Protein AF-A0A5K1GFT5-F1 (afdb_monomer_lite)

pLDDT: mean 92.69, std 9.69, range [55.19, 98.25]

Sequence (68 aa):
VTINYLMDNLGKDYANTVGIVDLGGGSVQMAYAIPKKEALSSPKSSDGQYSYVKELFLKGTKYYLYVH

Organism: NCBI:txid210225

Radius of gyration: 12.58 Å; chains: 1; bounding box: 33×16×34 Å

Secondary structure (DSSP, 8-state):
-HHHHHTT-TTS-GGGSPPEEEE-SS-EEEEEEE-HHHHHHPPBPTTSS-BSEEEEEETTEEEEEEE-

InterPro domains:
  IPR000407 Nucleoside phosphatase GDA1/CD39 [PF01150] (1-68)
  IPR000407 Nucleoside phosphatase GDA1/CD39 [PTHR11782] (1-68)

Structure (mmCIF, N/CA/C/O backbone):
data_AF-A0A5K1GFT5-F1
#
_entry.id   AF-A0A5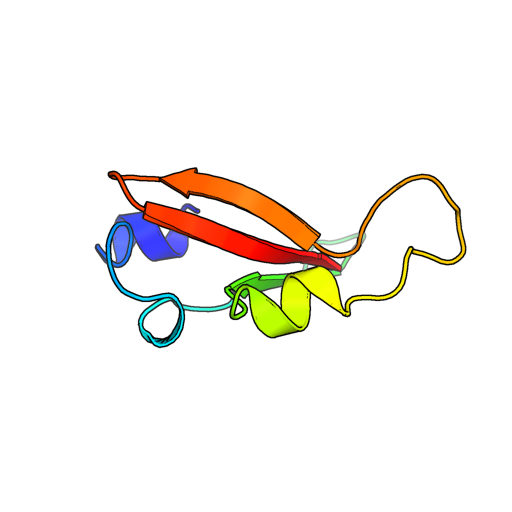K1GFT5-F1
#
loop_
_atom_site.group_PDB
_atom_site.id
_atom_site.type_symbol
_atom_site.label_atom_id
_atom_site.label_alt_id
_atom_site.label_comp_id
_atom_site.label_asym_id
_atom_site.label_entity_id
_atom_site.label_seq_id
_atom_site.pdbx_PDB_ins_code
_atom_site.Cartn_x
_atom_site.Cartn_y
_atom_site.Cartn_z
_atom_site.occupancy
_atom_site.B_iso_or_equiv
_atom_site.auth_seq_id
_atom_site.auth_comp_id
_atom_site.auth_asym_id
_atom_site.auth_atom_id
_atom_site.pdbx_PDB_model_num
ATOM 1 N N . VAL A 1 1 ? -4.197 3.828 -2.656 1.00 95.31 1 VAL A N 1
ATOM 2 C CA . VAL A 1 1 ? -5.077 4.548 -1.694 1.00 95.31 1 VAL A CA 1
ATOM 3 C C . VAL A 1 1 ? -6.549 4.394 -2.058 1.00 95.31 1 VAL A C 1
ATOM 5 O O . VAL A 1 1 ? -7.287 3.888 -1.228 1.00 95.31 1 VAL A O 1
ATOM 8 N N . THR A 1 2 ? -6.965 4.750 -3.278 1.00 97.94 2 THR A N 1
ATOM 9 C CA . THR A 1 2 ? -8.370 4.777 -3.737 1.00 97.94 2 THR A CA 1
ATOM 10 C C . THR A 1 2 ? -9.188 3.533 -3.393 1.00 97.94 2 THR A C 1
ATOM 12 O O . THR A 1 2 ? -10.203 3.656 -2.720 1.00 97.94 2 THR A O 1
ATOM 15 N N . ILE A 1 3 ? -8.727 2.335 -3.772 1.00 97.88 3 ILE A N 1
ATOM 16 C CA . ILE A 1 3 ? -9.456 1.084 -3.497 1.00 97.88 3 ILE A CA 1
ATOM 17 C C . ILE A 1 3 ? -9.683 0.884 -1.994 1.00 97.88 3 ILE A C 1
ATOM 19 O O . ILE A 1 3 ? -10.809 0.688 -1.555 1.00 97.88 3 ILE A O 1
ATOM 23 N N . ASN A 1 4 ? -8.639 1.041 -1.177 1.00 98.25 4 ASN A N 1
ATOM 24 C CA . ASN A 1 4 ? -8.765 0.908 0.276 1.00 98.25 4 ASN A CA 1
ATOM 25 C C . ASN A 1 4 ? -9.584 2.032 0.929 1.00 98.25 4 ASN A C 1
ATOM 27 O O . ASN A 1 4 ? -10.114 1.824 2.014 1.00 98.25 4 ASN A O 1
ATOM 31 N N . TYR A 1 5 ? -9.703 3.206 0.303 1.00 97.69 5 TYR A N 1
ATOM 32 C CA . TYR A 1 5 ? -10.637 4.239 0.755 1.00 97.69 5 TYR A CA 1
ATOM 33 C C . TYR A 1 5 ? -12.088 3.830 0.475 1.00 97.69 5 TYR A C 1
ATOM 35 O O . TYR A 1 5 ? -12.908 3.861 1.386 1.00 97.69 5 TYR A O 1
ATOM 43 N N . LEU A 1 6 ? -12.386 3.388 -0.753 1.00 98.19 6 LEU A N 1
ATOM 44 C CA . LEU A 1 6 ? -13.727 2.953 -1.166 1.00 98.19 6 LEU A CA 1
ATOM 45 C C . LEU A 1 6 ? -14.219 1.727 -0.386 1.00 98.19 6 LEU A C 1
ATOM 47 O O . LEU A 1 6 ? -15.411 1.598 -0.135 1.00 98.19 6 LEU A O 1
ATOM 51 N N . MET A 1 7 ? -13.302 0.848 0.018 1.00 97.56 7 MET A N 1
ATOM 52 C CA . MET A 1 7 ? -13.600 -0.336 0.833 1.00 97.56 7 MET A CA 1
ATOM 53 C C . MET A 1 7 ? -13.517 -0.076 2.349 1.00 97.56 7 MET A C 1
ATOM 55 O O . MET A 1 7 ? -13.610 -1.015 3.134 1.00 97.56 7 MET A O 1
ATOM 59 N N . ASP A 1 8 ? -13.294 1.175 2.763 1.00 97.69 8 ASP A N 1
ATOM 60 C CA . ASP A 1 8 ? -13.102 1.596 4.158 1.00 97.69 8 ASP A CA 1
ATOM 61 C C . ASP A 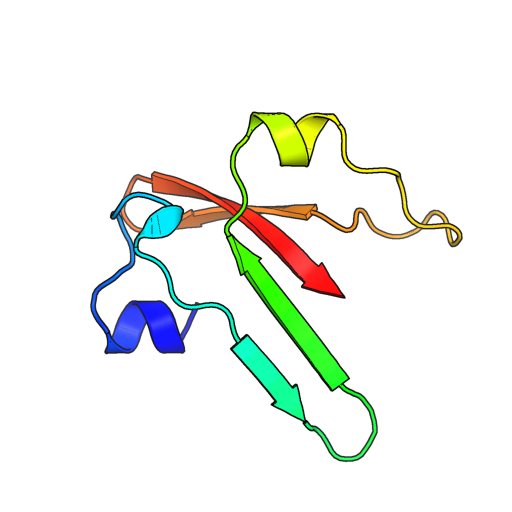1 8 ? -12.078 0.748 4.939 1.00 97.69 8 ASP A C 1
ATOM 63 O O . ASP A 1 8 ? -12.275 0.363 6.089 1.00 97.69 8 ASP A O 1
ATOM 67 N N . ASN A 1 9 ? -10.954 0.431 4.297 1.00 98.00 9 ASN A N 1
ATOM 68 C CA . ASN A 1 9 ? -9.845 -0.320 4.891 1.00 98.00 9 ASN A CA 1
ATOM 69 C C . ASN A 1 9 ? -8.712 0.576 5.406 1.00 98.00 9 ASN A C 1
ATOM 71 O O . ASN A 1 9 ? -7.828 0.104 6.120 1.00 98.00 9 ASN A O 1
ATOM 75 N N . LEU A 1 10 ? -8.728 1.872 5.086 1.00 97.62 10 LEU A N 1
ATOM 76 C CA . LEU A 1 10 ? -7.766 2.821 5.651 1.00 97.62 10 LEU A CA 1
ATOM 77 C C . LEU A 1 10 ? -7.964 2.964 7.167 1.00 97.62 10 LEU A C 1
ATOM 79 O O . LEU A 1 10 ? -9.088 3.080 7.644 1.00 97.62 10 LEU A O 1
ATOM 83 N N . GLY A 1 11 ? -6.864 3.002 7.913 1.00 97.00 11 GLY A N 1
ATOM 84 C CA . GLY A 1 11 ? -6.847 2.991 9.378 1.00 97.00 11 GLY A CA 1
ATOM 85 C C . GLY A 1 11 ? -6.736 1.583 9.980 1.00 97.00 11 GLY A C 1
ATOM 86 O O . GLY A 1 11 ? -6.243 1.449 11.097 1.00 97.00 11 GLY A O 1
ATOM 87 N N . LYS A 1 12 ? -7.112 0.525 9.244 1.00 97.38 12 LYS A N 1
ATOM 88 C CA . LYS A 1 12 ? -6.995 -0.875 9.695 1.00 97.38 12 LYS A CA 1
ATOM 89 C C . LYS A 1 12 ? -5.557 -1.396 9.588 1.00 97.38 12 LYS A C 1
ATOM 91 O O . LYS A 1 12 ? -4.705 -0.772 8.955 1.00 97.38 12 LYS A O 1
ATOM 96 N N . ASP A 1 13 ? -5.295 -2.561 10.178 1.00 97.12 13 ASP A N 1
ATOM 97 C CA . ASP A 1 13 ? -4.007 -3.251 10.027 1.00 97.12 13 ASP A CA 1
ATOM 98 C C . ASP A 1 13 ? -3.666 -3.521 8.545 1.00 97.12 13 ASP A C 1
ATOM 100 O O . ASP A 1 13 ? -4.567 -3.707 7.724 1.00 97.12 13 ASP A O 1
ATOM 104 N N . TYR A 1 14 ? -2.372 -3.548 8.203 1.00 96.88 14 TYR A N 1
ATOM 105 C CA . TYR A 1 14 ? -1.893 -3.745 6.829 1.00 96.88 14 TYR A CA 1
ATOM 106 C C . TYR A 1 14 ? -2.452 -5.027 6.190 1.00 96.88 14 TYR A C 1
ATOM 108 O O . TYR A 1 14 ? -2.799 -5.007 5.008 1.00 96.88 14 TYR A O 1
ATOM 116 N N . ALA A 1 15 ? -2.622 -6.097 6.975 1.00 97.31 15 ALA A N 1
ATOM 117 C CA . ALA A 1 15 ? -3.156 -7.375 6.511 1.00 97.31 15 ALA A CA 1
ATOM 118 C C . ALA A 1 15 ? -4.637 -7.299 6.098 1.00 97.31 15 ALA A C 1
ATOM 120 O O . ALA A 1 15 ? -5.120 -8.167 5.378 1.00 97.31 15 ALA A O 1
ATOM 121 N N . ASN A 1 16 ? -5.355 -6.253 6.519 1.00 98.00 16 ASN A N 1
ATOM 122 C CA . ASN A 1 16 ? -6.750 -6.003 6.144 1.00 98.00 16 ASN A CA 1
ATOM 123 C C . ASN A 1 16 ? -6.887 -5.049 4.948 1.00 98.00 16 ASN A C 1
ATOM 125 O O . ASN A 1 16 ? -7.998 -4.652 4.594 1.00 98.00 16 ASN A O 1
ATOM 129 N N . THR A 1 17 ? -5.772 -4.629 4.349 1.00 98.19 17 THR A N 1
ATOM 130 C CA . THR A 1 17 ? -5.790 -3.813 3.135 1.00 98.19 17 THR A CA 1
ATOM 131 C C . THR A 1 17 ? -5.757 -4.690 1.890 1.00 98.19 17 THR A C 1
ATOM 133 O O . THR A 1 17 ? -5.284 -5.822 1.905 1.00 98.19 17 THR A O 1
ATOM 136 N N . VAL A 1 18 ? -6.266 -4.154 0.789 1.00 98.12 18 VAL A N 1
ATOM 137 C CA . VAL A 1 18 ? -6.280 -4.820 -0.513 1.00 98.12 18 VAL A CA 1
ATOM 138 C C . VAL A 1 18 ? -5.114 -4.305 -1.352 1.00 98.12 18 VAL A C 1
ATOM 140 O O . VAL A 1 18 ? -4.955 -3.090 -1.519 1.00 98.12 18 VAL A O 1
ATOM 143 N N . GLY A 1 19 ? -4.300 -5.230 -1.863 1.00 97.50 19 GLY A N 1
ATOM 144 C CA . GLY A 1 19 ? -3.285 -4.949 -2.875 1.00 97.50 19 GLY A CA 1
ATOM 145 C C . GLY A 1 19 ? -3.913 -4.730 -4.249 1.00 97.50 19 GLY A C 1
ATOM 146 O O . GLY A 1 19 ? -4.989 -5.248 -4.538 1.00 97.50 19 GLY A O 1
ATOM 147 N N . ILE A 1 20 ? -3.250 -3.952 -5.096 1.00 97.62 20 ILE A N 1
ATOM 148 C CA . ILE A 1 20 ? -3.718 -3.638 -6.446 1.00 97.62 20 ILE A CA 1
ATOM 149 C C . ILE A 1 20 ? -2.664 -4.019 -7.476 1.00 97.62 20 ILE A C 1
ATOM 151 O O . ILE A 1 20 ? -1.463 -3.901 -7.223 1.00 97.62 20 ILE A O 1
ATOM 155 N N . VAL A 1 21 ? -3.148 -4.435 -8.642 1.00 97.06 21 VAL A N 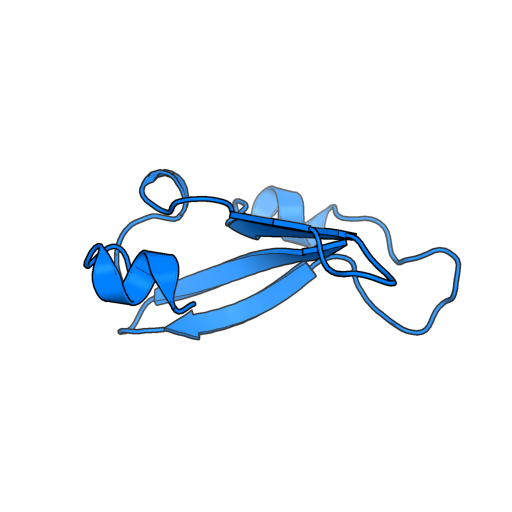1
ATOM 156 C CA . VAL A 1 21 ? -2.377 -4.529 -9.879 1.00 97.06 21 VAL A CA 1
ATOM 157 C C . VAL A 1 21 ? -3.098 -3.660 -10.901 1.00 97.06 21 VAL A C 1
ATOM 159 O O . VAL A 1 21 ? -4.290 -3.860 -11.133 1.00 97.06 21 VAL A O 1
ATOM 162 N N . ASP A 1 22 ? -2.399 -2.676 -11.456 1.00 96.81 22 ASP A N 1
ATOM 163 C CA .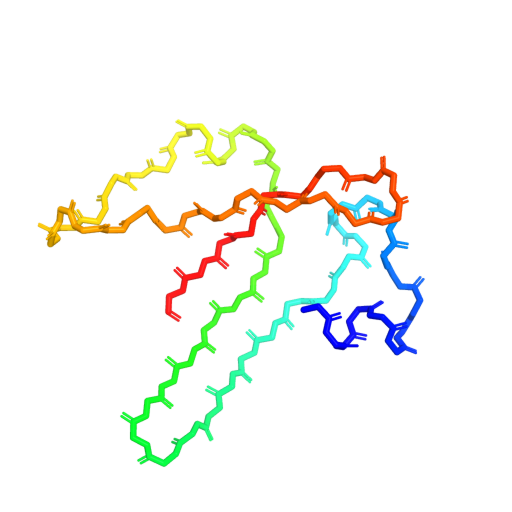 ASP A 1 22 ? -2.924 -1.765 -12.470 1.00 96.81 22 ASP A CA 1
ATOM 164 C C . ASP A 1 22 ? -2.274 -2.077 -13.819 1.00 96.81 22 ASP A C 1
ATOM 166 O O . ASP A 1 22 ? -1.048 -2.115 -13.926 1.00 96.81 22 ASP A O 1
ATOM 170 N N . LEU A 1 23 ? -3.100 -2.349 -14.829 1.00 96.56 23 LEU A N 1
ATOM 171 C CA . LEU A 1 23 ? -2.683 -2.709 -16.183 1.00 96.56 23 LEU A CA 1
ATOM 172 C C . LEU A 1 23 ? -2.973 -1.533 -17.117 1.00 96.56 23 LEU A C 1
ATOM 174 O O . LEU A 1 23 ? -4.021 -1.467 -17.761 1.00 96.56 23 LEU A O 1
ATOM 178 N N . GLY A 1 24 ? -2.029 -0.598 -17.180 1.00 95.94 24 GLY A N 1
ATOM 179 C CA . GLY A 1 24 ? -2.077 0.528 -18.102 1.00 95.94 24 GLY A CA 1
ATOM 180 C C . GLY A 1 24 ? -1.591 0.158 -19.506 1.00 95.94 24 GLY A C 1
ATOM 181 O O . GLY A 1 24 ? -1.019 -0.902 -19.745 1.00 95.94 24 GLY A O 1
ATOM 182 N N . GLY A 1 25 ? -1.760 1.075 -20.461 1.00 97.12 25 GLY A N 1
ATOM 183 C CA . GLY A 1 25 ? -1.345 0.841 -21.852 1.00 97.12 25 GLY A CA 1
ATOM 184 C C . GLY A 1 25 ? 0.173 0.777 -22.074 1.00 97.12 25 GLY A C 1
ATOM 185 O O . GLY A 1 25 ? 0.620 0.167 -23.038 1.00 97.12 25 GLY A O 1
ATOM 186 N N . GLY A 1 26 ? 0.968 1.403 -21.200 1.00 96.25 26 GLY A N 1
ATOM 187 C CA . GLY A 1 26 ? 2.433 1.463 -21.326 1.00 96.25 26 GLY A CA 1
ATOM 188 C C . GLY A 1 26 ? 3.200 0.917 -20.126 1.00 96.25 26 GLY A C 1
ATOM 189 O O . GLY A 1 26 ? 4.425 0.946 -20.126 1.00 96.25 26 GLY A O 1
ATOM 190 N N . SER A 1 27 ? 2.505 0.474 -19.079 1.00 93.25 27 SER A N 1
ATOM 191 C CA . SER A 1 27 ? 3.143 -0.026 -17.864 1.00 93.25 27 SER A CA 1
ATOM 192 C C . SER A 1 27 ? 2.162 -0.820 -17.014 1.00 93.25 27 SER A C 1
ATOM 194 O O . SER A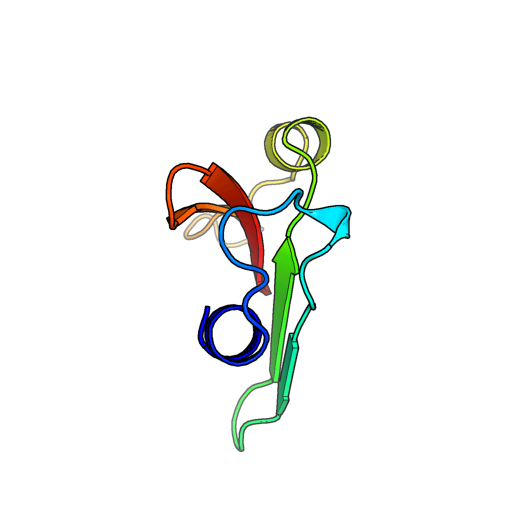 1 27 ? 0.946 -0.680 -17.151 1.00 93.25 27 SER A O 1
ATOM 196 N N . VAL A 1 28 ? 2.721 -1.640 -16.132 1.00 95.50 28 VAL A N 1
ATOM 197 C CA . VAL A 1 28 ? 1.989 -2.370 -15.104 1.00 95.50 28 VAL A CA 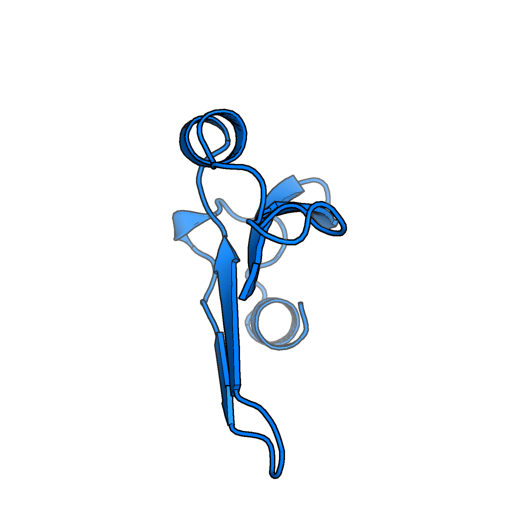1
ATOM 198 C C . VAL A 1 28 ? 2.534 -1.929 -13.760 1.00 95.50 28 VAL A C 1
ATOM 200 O O . VAL A 1 28 ? 3.750 -1.816 -13.619 1.00 95.50 28 VAL A O 1
ATOM 203 N N . GLN A 1 29 ? 1.652 -1.673 -12.798 1.00 94.31 29 GLN A N 1
ATOM 204 C CA . GLN A 1 29 ? 2.045 -1.375 -11.425 1.00 94.31 29 GLN A CA 1
ATOM 205 C C . GLN A 1 29 ? 1.477 -2.405 -10.462 1.00 94.31 29 GLN A C 1
ATOM 207 O O . GLN A 1 29 ? 0.313 -2.787 -10.575 1.00 94.31 29 GLN A O 1
ATOM 212 N N . MET A 1 30 ? 2.263 -2.782 -9.458 1.00 95.75 30 MET A N 1
ATOM 213 C CA . MET A 1 30 ? 1.804 -3.564 -8.311 1.00 95.75 30 MET A CA 1
ATOM 214 C C . MET A 1 30 ? 2.021 -2.774 -7.026 1.00 95.75 30 MET A C 1
ATOM 216 O O . MET A 1 30 ? 3.117 -2.278 -6.776 1.00 95.75 30 MET A O 1
ATOM 220 N N . ALA A 1 31 ? 0.986 -2.671 -6.188 1.00 96.88 31 ALA A N 1
ATOM 221 C CA . ALA A 1 31 ? 1.104 -2.004 -4.897 1.00 96.88 31 ALA A CA 1
ATOM 222 C C . ALA A 1 31 ? 0.317 -2.701 -3.786 1.00 96.88 31 ALA A C 1
ATOM 224 O O . ALA A 1 31 ? -0.883 -2.940 -3.919 1.00 96.88 31 ALA A O 1
ATOM 225 N N . TYR A 1 32 ? 0.969 -2.976 -2.657 1.00 97.62 32 TYR A N 1
ATOM 226 C CA . TYR A 1 32 ? 0.339 -3.594 -1.486 1.00 97.62 32 TYR A CA 1
ATOM 227 C C . TYR A 1 32 ? 1.056 -3.217 -0.187 1.00 97.62 32 TYR A C 1
ATOM 229 O O . TYR A 1 32 ? 2.228 -2.836 -0.192 1.00 97.62 32 TYR A O 1
ATOM 237 N N . ALA A 1 33 ? 0.333 -3.263 0.933 1.00 97.81 33 ALA A N 1
ATOM 238 C CA . ALA A 1 33 ? 0.903 -2.936 2.233 1.00 97.81 33 ALA A CA 1
ATOM 239 C C . ALA A 1 33 ? 1.695 -4.126 2.791 1.00 97.81 33 ALA A C 1
ATOM 241 O O . ALA A 1 33 ? 1.257 -5.271 2.695 1.00 97.81 33 ALA A O 1
ATOM 242 N N . ILE A 1 34 ? 2.840 -3.836 3.400 1.00 97.50 34 ILE A N 1
ATOM 243 C CA . ILE A 1 34 ? 3.754 -4.809 4.004 1.00 97.50 34 ILE A CA 1
ATOM 244 C C . ILE A 1 34 ? 4.015 -4.457 5.474 1.00 97.50 34 ILE A C 1
ATOM 246 O O . ILE A 1 34 ? 3.880 -3.291 5.870 1.00 97.50 34 ILE A O 1
ATOM 250 N N . PRO A 1 35 ? 4.417 -5.427 6.313 1.00 96.75 35 PRO A N 1
ATOM 251 C CA . PRO A 1 35 ? 4.793 -5.135 7.685 1.00 96.75 35 PRO A CA 1
ATOM 252 C C . PRO A 1 35 ? 6.083 -4.308 7.737 1.00 96.75 35 PRO A C 1
ATOM 254 O O . PRO A 1 35 ? 6.995 -4.462 6.923 1.00 96.75 35 PRO A O 1
ATOM 257 N N . LYS A 1 36 ? 6.215 -3.476 8.778 1.00 95.44 36 LYS A N 1
ATOM 258 C CA . LYS A 1 36 ? 7.403 -2.631 9.008 1.00 95.44 36 LYS A CA 1
ATOM 259 C C . LYS A 1 36 ? 8.720 -3.412 8.947 1.00 95.44 36 LYS A C 1
ATOM 261 O O . LYS A 1 36 ? 9.725 -2.886 8.485 1.00 95.44 36 LYS A O 1
ATOM 266 N N . LYS A 1 37 ? 8.725 -4.660 9.424 1.00 95.88 37 LYS A N 1
ATOM 267 C CA . LYS A 1 37 ? 9.915 -5.519 9.407 1.00 95.88 37 LYS A CA 1
ATOM 268 C C . LYS A 1 37 ? 10.417 -5.759 7.979 1.00 95.88 37 LYS A C 1
ATOM 270 O O . LYS A 1 37 ? 11.608 -5.603 7.743 1.00 95.88 37 LYS A O 1
ATOM 275 N N . GLU A 1 38 ? 9.516 -6.076 7.050 1.00 94.69 38 GLU A N 1
ATOM 276 C CA . GLU A 1 38 ? 9.853 -6.307 5.640 1.00 94.69 38 GLU A CA 1
ATOM 277 C C . GLU A 1 38 ? 10.279 -5.018 4.944 1.00 94.69 38 GLU A C 1
ATOM 279 O O . GLU A 1 38 ? 11.242 -5.014 4.180 1.00 94.69 38 GLU A O 1
ATOM 284 N N . ALA A 1 39 ? 9.625 -3.905 5.284 1.00 93.25 39 ALA A N 1
ATOM 285 C CA . ALA A 1 39 ? 9.994 -2.589 4.784 1.00 93.25 39 ALA A CA 1
ATOM 286 C C . ALA A 1 39 ? 11.448 -2.216 5.114 1.00 93.25 39 ALA A C 1
ATOM 288 O O . ALA A 1 39 ? 12.164 -1.704 4.258 1.00 93.25 39 ALA A O 1
ATOM 289 N N . LEU A 1 40 ? 11.893 -2.501 6.342 1.00 91.12 40 LEU A N 1
ATOM 290 C CA . LEU A 1 40 ? 13.257 -2.216 6.797 1.00 91.12 40 LEU A CA 1
ATOM 291 C C . LEU A 1 40 ? 14.308 -3.141 6.171 1.00 91.12 40 LEU A C 1
ATOM 293 O O . LEU A 1 40 ? 15.458 -2.735 6.027 1.00 91.12 40 LEU A O 1
ATOM 297 N N . SER A 1 41 ? 13.932 -4.371 5.813 1.00 91.75 41 SER A N 1
ATOM 298 C CA . SER A 1 41 ? 14.815 -5.329 5.137 1.00 91.75 41 SER A CA 1
ATOM 299 C C . SER A 1 41 ? 14.765 -5.244 3.609 1.00 91.75 41 SER A C 1
ATOM 301 O O . SER A 1 41 ? 15.466 -6.003 2.943 1.00 91.75 41 SER A O 1
ATOM 303 N N . SER A 1 42 ? 13.927 -4.369 3.043 1.00 88.31 42 SER A N 1
ATOM 304 C CA . SER A 1 42 ? 13.770 -4.253 1.594 1.00 88.31 42 SER A CA 1
ATOM 305 C C . SER A 1 42 ? 15.074 -3.778 0.943 1.00 88.31 42 SER A C 1
ATOM 307 O O . SER A 1 42 ? 15.666 -2.796 1.405 1.00 88.31 42 SER A O 1
ATOM 309 N N . PRO A 1 43 ? 15.517 -4.409 -0.161 1.00 86.56 43 PRO A N 1
ATOM 310 C CA . PRO A 1 43 ? 16.657 -3.917 -0.917 1.00 86.56 43 PRO A CA 1
ATOM 311 C C . PRO A 1 43 ? 16.351 -2.534 -1.504 1.00 86.56 43 PRO A C 1
ATOM 313 O O . PRO A 1 43 ? 15.195 -2.171 -1.742 1.00 86.56 43 PRO A O 1
ATOM 316 N N . LYS A 1 44 ? 17.404 -1.757 -1.761 1.00 80.25 44 LYS A N 1
ATOM 317 C CA . LYS A 1 44 ? 17.301 -0.540 -2.575 1.00 80.25 44 LYS A CA 1
ATOM 318 C C . LYS A 1 44 ? 17.165 -0.947 -4.045 1.00 80.25 44 LYS A C 1
ATOM 320 O O . LYS A 1 44 ? 17.711 -1.981 -4.430 1.00 80.25 44 LYS A O 1
ATOM 325 N N . SER A 1 45 ? 16.440 -0.173 -4.857 1.00 77.00 45 SER A N 1
ATOM 326 C CA . SER A 1 45 ? 16.365 -0.476 -6.291 1.00 77.00 45 SER A CA 1
ATOM 327 C C . SER A 1 45 ? 17.742 -0.377 -6.944 1.00 77.00 45 SER A C 1
ATOM 329 O O . SER A 1 45 ? 18.590 0.423 -6.536 1.00 77.00 45 SER A O 1
ATOM 331 N N . SER A 1 46 ? 17.939 -1.208 -7.963 1.00 70.38 46 SER A N 1
ATOM 332 C CA . SER A 1 46 ? 19.150 -1.308 -8.781 1.00 70.38 46 SER A CA 1
ATOM 333 C C . SER A 1 46 ? 19.555 0.037 -9.390 1.00 70.38 46 SER A C 1
ATOM 335 O O . SER A 1 46 ? 20.740 0.316 -9.542 1.00 70.38 46 SER A O 1
ATOM 337 N N . ASP A 1 47 ? 18.563 0.886 -9.671 1.00 66.44 47 ASP A N 1
ATOM 338 C CA . ASP A 1 47 ? 18.725 2.143 -10.405 1.00 66.44 47 ASP A CA 1
ATOM 339 C C . ASP A 1 47 ? 18.978 3.345 -9.479 1.00 66.44 47 ASP A C 1
ATOM 341 O O . ASP A 1 47 ? 19.059 4.488 -9.929 1.00 66.44 47 ASP A O 1
ATOM 345 N N . GLY A 1 48 ? 19.082 3.113 -8.164 1.00 55.19 48 GLY A N 1
ATOM 346 C CA . GLY A 1 48 ? 19.505 4.105 -7.169 1.00 55.19 48 GLY A CA 1
ATOM 347 C C . GLY A 1 48 ? 18.537 5.270 -6.916 1.00 55.19 48 GLY A C 1
ATOM 348 O O . GLY A 1 48 ? 18.748 6.017 -5.963 1.00 55.19 48 GLY A O 1
ATOM 349 N N . GLN A 1 49 ? 17.474 5.427 -7.713 1.00 57.16 49 GLN A N 1
ATOM 350 C CA . GLN A 1 49 ? 16.563 6.575 -7.625 1.00 57.16 49 GLN A CA 1
ATOM 351 C C . GLN A 1 49 ? 15.403 6.384 -6.639 1.00 57.16 49 GLN A C 1
ATOM 353 O O . GLN A 1 49 ? 14.982 7.360 -6.019 1.00 57.16 49 GLN A O 1
ATOM 358 N N . TYR A 1 50 ? 14.897 5.158 -6.443 1.00 61.28 50 TYR A N 1
ATOM 359 C CA . TYR A 1 50 ? 13.700 4.925 -5.618 1.00 61.28 50 TYR A CA 1
ATOM 360 C C . TYR A 1 50 ? 13.793 3.661 -4.754 1.00 61.28 50 TYR A C 1
ATOM 362 O O . TYR A 1 50 ? 14.296 2.626 -5.180 1.00 61.28 50 TYR A O 1
ATOM 370 N N . SER A 1 51 ? 13.302 3.729 -3.516 1.00 81.06 51 SER A N 1
ATOM 371 C CA . SER A 1 51 ? 13.051 2.535 -2.700 1.00 81.06 51 SER A CA 1
ATOM 372 C C . SER A 1 51 ? 11.811 1.808 -3.232 1.00 81.06 51 SER A C 1
ATOM 374 O O . SER A 1 51 ? 10.842 2.473 -3.600 1.00 81.06 51 SER A O 1
ATOM 376 N N . TYR A 1 52 ? 11.798 0.470 -3.202 1.00 90.06 52 TYR A N 1
ATOM 377 C CA . TYR A 1 52 ? 10.583 -0.323 -3.463 1.00 90.06 52 TYR A CA 1
ATOM 378 C C . TYR A 1 52 ? 9.484 -0.083 -2.423 1.00 90.06 52 TYR A C 1
ATOM 380 O O . TYR A 1 52 ? 8.362 -0.547 -2.592 1.00 90.06 52 TYR A O 1
ATOM 388 N N . VAL A 1 53 ? 9.793 0.626 -1.335 1.00 94.00 53 VAL A N 1
ATOM 389 C CA . VAL A 1 53 ? 8.862 0.881 -0.243 1.00 94.00 53 VAL A CA 1
ATOM 390 C C . VAL A 1 53 ? 8.604 2.373 -0.096 1.00 94.00 53 VAL A C 1
ATOM 392 O O . VAL A 1 53 ? 9.534 3.164 0.076 1.00 94.00 53 VAL A O 1
ATOM 395 N N . LYS A 1 54 ? 7.322 2.746 -0.097 1.00 93.38 54 LYS A N 1
ATOM 396 C CA . LYS A 1 54 ? 6.834 4.086 0.248 1.00 93.38 54 LYS A CA 1
ATOM 397 C C . LYS A 1 54 ? 6.190 4.078 1.631 1.00 93.38 54 LYS A C 1
ATOM 399 O O . LYS A 1 54 ? 5.338 3.241 1.915 1.00 93.38 54 LYS A O 1
ATOM 404 N N . GLU A 1 55 ? 6.549 5.039 2.477 1.00 95.12 55 GLU A N 1
ATOM 405 C CA . GLU A 1 55 ? 5.847 5.283 3.741 1.00 95.12 55 GLU A CA 1
ATOM 406 C C . GLU A 1 55 ? 4.682 6.252 3.529 1.00 95.12 55 GLU A C 1
ATOM 408 O O . GLU A 1 55 ? 4.840 7.296 2.898 1.00 95.12 55 GLU A O 1
ATOM 413 N N . LEU A 1 56 ? 3.512 5.923 4.078 1.00 95.69 56 LEU A N 1
ATOM 414 C CA . LEU A 1 56 ? 2.309 6.754 4.012 1.00 95.69 56 LEU A CA 1
ATOM 415 C C . LEU A 1 56 ? 1.639 6.811 5.385 1.00 95.69 56 LEU A C 1
ATOM 417 O O . LEU A 1 56 ? 1.629 5.822 6.112 1.00 95.69 56 LEU A O 1
ATOM 421 N N . PHE A 1 57 ? 1.032 7.945 5.732 1.00 97.31 57 PHE A N 1
ATOM 422 C CA . PHE A 1 57 ? 0.215 8.080 6.939 1.00 97.31 57 PHE A CA 1
ATOM 423 C C . PHE A 1 57 ? -1.230 8.386 6.542 1.00 97.31 57 PHE A C 1
ATOM 425 O O . PHE A 1 57 ? -1.508 9.445 5.983 1.00 97.31 57 PHE A O 1
ATOM 432 N N . LEU A 1 58 ? -2.140 7.438 6.773 1.00 96.94 58 LEU A N 1
ATOM 433 C CA . LEU A 1 58 ? -3.523 7.482 6.289 1.00 96.94 58 LEU A CA 1
ATOM 434 C C . LEU A 1 58 ? -4.479 7.120 7.430 1.00 96.94 58 LEU A C 1
ATOM 436 O O . LEU A 1 58 ? -4.324 6.072 8.050 1.00 96.94 58 LEU A O 1
ATOM 440 N N . LYS A 1 59 ? -5.471 7.981 7.700 1.00 96.00 59 LYS A N 1
ATOM 441 C CA . LYS A 1 59 ? -6.459 7.815 8.791 1.00 96.00 59 LYS A CA 1
ATOM 442 C C . LYS A 1 59 ? -5.829 7.415 10.146 1.00 96.00 59 LYS A C 1
ATOM 444 O O . LYS A 1 59 ? -6.345 6.554 10.844 1.00 96.00 59 LYS A O 1
ATOM 449 N N . GLY A 1 60 ? -4.705 8.030 10.518 1.00 96.38 60 GLY A N 1
ATOM 450 C CA . GLY A 1 60 ? -4.045 7.764 11.804 1.00 96.38 60 GLY A CA 1
ATOM 451 C C . GLY A 1 60 ? -3.105 6.551 11.822 1.00 96.38 60 GLY A C 1
ATOM 452 O O . GLY A 1 60 ? -2.431 6.335 12.826 1.00 96.38 60 GLY A O 1
ATOM 453 N N . THR A 1 61 ? -2.997 5.805 10.718 1.00 97.38 61 THR A N 1
ATOM 454 C CA . THR A 1 61 ? -2.152 4.606 10.618 1.00 97.38 61 THR A CA 1
ATOM 455 C C . THR A 1 61 ? -0.997 4.835 9.648 1.00 97.38 61 THR A C 1
ATOM 457 O O . THR A 1 61 ? -1.183 5.347 8.540 1.00 97.38 61 THR A O 1
ATOM 460 N N . LYS A 1 62 ? 0.221 4.449 10.058 1.00 98.06 62 LYS A N 1
ATOM 461 C CA . LYS A 1 62 ? 1.398 4.430 9.179 1.00 98.06 62 LYS A CA 1
ATOM 462 C C . LYS A 1 62 ? 1.431 3.116 8.397 1.00 98.06 62 LYS A C 1
ATOM 464 O O . LYS A 1 62 ? 1.502 2.047 8.996 1.00 98.06 62 LYS A O 1
ATOM 469 N N . TYR A 1 63 ? 1.446 3.215 7.075 1.00 97.94 63 TYR A N 1
ATOM 470 C CA . TYR A 1 63 ? 1.585 2.099 6.148 1.00 97.94 63 TYR A CA 1
ATOM 471 C C . TYR A 1 63 ? 2.948 2.122 5.466 1.00 97.94 63 TYR A C 1
ATOM 473 O O . TYR A 1 63 ? 3.466 3.184 5.116 1.00 97.94 63 TYR A O 1
ATOM 481 N N . TYR A 1 64 ? 3.479 0.928 5.227 1.00 97.38 64 TYR A N 1
ATOM 482 C CA . TYR A 1 64 ? 4.629 0.689 4.369 1.00 97.38 64 TYR A CA 1
ATOM 483 C C . TYR A 1 64 ? 4.111 0.002 3.112 1.00 97.38 64 TYR A C 1
ATOM 485 O O . TYR A 1 64 ? 3.558 -1.091 3.196 1.00 97.38 64 TYR A O 1
ATOM 493 N N . LEU A 1 65 ? 4.204 0.670 1.969 1.00 96.44 65 LEU A N 1
ATOM 494 C CA . LEU A 1 65 ? 3.635 0.206 0.712 1.00 96.44 65 LEU A CA 1
ATOM 495 C C . LEU A 1 65 ? 4.758 -0.265 -0.204 1.00 96.44 65 LEU A C 1
ATOM 497 O O . LEU A 1 65 ? 5.580 0.554 -0.613 1.00 96.44 65 LEU A O 1
ATOM 501 N N . TYR A 1 66 ? 4.776 -1.554 -0.532 1.00 95.31 66 TYR A N 1
ATOM 502 C CA . TYR A 1 66 ? 5.595 -2.047 -1.630 1.00 95.31 66 TYR A CA 1
ATOM 503 C C . TYR A 1 66 ? 5.014 -1.537 -2.950 1.00 95.31 66 TYR A C 1
ATOM 505 O O . TYR A 1 66 ? 3.794 -1.586 -3.129 1.00 95.31 66 TYR A O 1
ATOM 513 N N . VAL A 1 67 ? 5.866 -1.034 -3.843 1.00 93.50 67 VAL A N 1
ATOM 514 C CA . VAL A 1 67 ? 5.503 -0.548 -5.179 1.00 93.50 67 VAL A CA 1
ATOM 515 C C . VAL A 1 67 ? 6.536 -0.991 -6.218 1.00 93.50 67 VAL A C 1
ATOM 517 O O . VAL A 1 67 ? 7.740 -0.846 -5.991 1.00 93.50 67 VAL A O 1
ATOM 520 N N . HIS A 1 68 ? 6.058 -1.490 -7.357 1.00 89.88 68 HIS A N 1
ATOM 521 C CA . HIS A 1 68 ? 6.857 -1.804 -8.543 1.00 89.88 68 HIS A CA 1
ATOM 522 C C . HIS A 1 68 ? 6.096 -1.413 -9.806 1.00 89.88 68 HIS A C 1
ATOM 524 O O . HIS A 1 68 ? 4.861 -1.634 -9.814 1.00 89.88 68 HIS A O 1
#

Foldseek 3Di:
DVVCVVVVVWPPDQVSGDWDWDDDPPDIKTKGWDDPVCLVVFDQDPVNPDGLWDWDQTPNDITTMGMD